Protein AF-Q0JHA9-F1 (afdb_monomer_lite)

Secondary structure (DSSP, 8-state):
-HHHHHHHHHHHHHHHHHHHHHHHHHHHHHHHHHHHHHHT----S-S------HHHHHHHHHHHHHHHHHHHHHHHHHS-HHHHHHIIIIITTSHHHHTT----HHHHHHHHHHHHHHHHHHHHHHHHT-

InterPro domains:
  IPR021864 Domain of unknown function DUF3475 [PF11961] (60-116)
  IPR045021 Protein PSK SIMULATOR [PTHR31730] (7-123)

Radius of gyration: 25.04 Å; chains: 1; bounding box: 44×54×72 Å

Sequence (130 aa):
CLLAMLKQVSEVSSILGRASTVGLGKAVEVLDTLGSSMANLNINSGFGSGTTTKGNKISILAFEVANTIVKGCNLMRALSKESIKHLKEVVLHSEGVQNLISKDMDELLKIYAADKRLALISLLLQIINM

pLDDT: mean 74.48, std 18.64, range [43.62, 98.19]

Foldseek 3Di:
DVVVVVVVVVVVVVVVVVVVCVVVVVVVVVVCVVVVVVVVPPPPDDPDDDDDDPPVVVVVVVVVVVVVVVVVVVVVVVDDPVVVVCCVPPVCPDPVNVVVDDPDVVVVVVVVVVVVVVVVVVVVVVVVVD

Organism: Oryza sativa subsp. japonica (NCBI:txid39947)

Structure (mmCIF, N/CA/C/O backbone):
data_AF-Q0JHA9-F1
#
_entry.id   AF-Q0JHA9-F1
#
loop_
_atom_site.group_PDB
_atom_site.id
_atom_site.type_symbol
_atom_site.label_atom_id
_atom_site.label_alt_id
_atom_site.label_comp_id
_atom_site.label_asym_id
_atom_site.label_entity_id
_atom_site.label_seq_id
_atom_site.pdbx_PDB_ins_code
_atom_site.Cartn_x
_atom_site.Cartn_y
_atom_site.Cartn_z
_atom_site.occupancy
_atom_site.B_iso_or_equiv
_atom_site.auth_seq_id
_atom_site.auth_comp_id
_atom_site.auth_asym_id
_atom_site.auth_atom_id
_atom_site.pdbx_PDB_model_num
ATOM 1 N N . CYS A 1 1 ? -12.937 40.916 37.486 1.00 51.25 1 CYS A N 1
ATOM 2 C CA . CYS A 1 1 ? -13.186 39.722 36.648 1.00 51.25 1 CYS A CA 1
ATOM 3 C C . CYS A 1 1 ? -12.679 39.915 35.212 1.00 51.25 1 CYS A C 1
ATOM 5 O O . CYS A 1 1 ? -11.759 39.214 34.819 1.00 51.25 1 CYS A O 1
ATOM 7 N N . LEU A 1 2 ? -13.164 40.921 34.468 1.00 47.00 2 LEU A N 1
ATOM 8 C CA . LEU A 1 2 ? -12.776 41.164 33.063 1.00 47.00 2 LEU A CA 1
ATOM 9 C C . LEU A 1 2 ? -11.266 41.432 32.847 1.00 47.00 2 LEU A C 1
ATOM 11 O O . LEU A 1 2 ? -10.662 40.890 31.929 1.00 47.00 2 LEU A O 1
ATOM 15 N N . LEU A 1 3 ? -10.630 42.193 33.746 1.00 57.94 3 LEU A N 1
ATOM 16 C CA . LEU A 1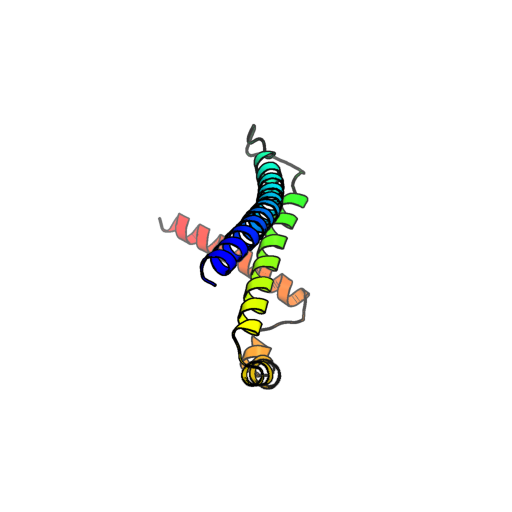 3 ? -9.185 42.481 33.697 1.00 57.94 3 LEU A CA 1
ATOM 17 C C . LEU A 1 3 ? -8.293 41.242 33.911 1.00 57.94 3 LEU A C 1
ATOM 19 O O . LE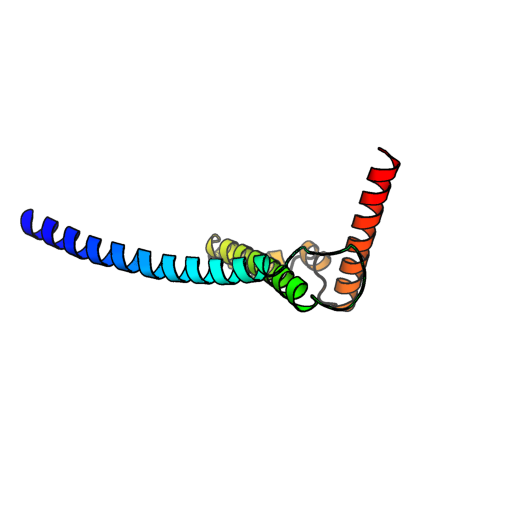U A 1 3 ? -7.202 41.173 33.352 1.00 57.94 3 LEU A O 1
ATOM 23 N N . ALA A 1 4 ? -8.754 40.250 34.680 1.00 57.19 4 ALA A N 1
ATOM 24 C CA . ALA A 1 4 ? -8.012 39.004 34.893 1.00 57.19 4 ALA A CA 1
ATOM 25 C C . ALA A 1 4 ? -8.056 38.102 33.645 1.00 57.19 4 ALA A C 1
ATOM 27 O O . ALA A 1 4 ? -7.050 37.494 33.289 1.00 57.19 4 ALA A O 1
ATOM 28 N N . MET A 1 5 ? -9.190 38.098 32.938 1.00 52.53 5 MET A N 1
ATOM 29 C CA . MET A 1 5 ? -9.378 37.353 31.688 1.00 52.53 5 MET A CA 1
ATOM 30 C C . MET A 1 5 ? -8.528 37.928 30.547 1.00 52.53 5 MET A C 1
ATOM 32 O O . MET A 1 5 ? -7.899 37.178 29.809 1.00 52.53 5 MET A O 1
ATOM 36 N N . LEU A 1 6 ? -8.421 39.258 30.441 1.00 54.00 6 LEU A N 1
ATOM 37 C CA . LEU A 1 6 ? -7.570 39.906 29.433 1.00 54.00 6 LEU A CA 1
ATOM 38 C C . LEU A 1 6 ? -6.075 39.619 29.644 1.00 54.00 6 LEU A C 1
ATOM 40 O O . LEU A 1 6 ? -5.339 39.424 28.676 1.00 54.00 6 LEU A O 1
ATOM 44 N N . LYS A 1 7 ? -5.626 39.539 30.904 1.00 56.06 7 LYS A N 1
ATOM 45 C CA . LYS A 1 7 ? -4.234 39.202 31.234 1.00 56.06 7 LYS A CA 1
ATOM 46 C C . LYS A 1 7 ? -3.898 37.755 30.851 1.00 56.06 7 LYS A C 1
ATOM 48 O O . LYS A 1 7 ? -2.849 37.516 30.261 1.00 56.06 7 LYS A O 1
ATOM 53 N N . GLN A 1 8 ? -4.824 36.828 31.094 1.00 55.69 8 GLN A N 1
ATOM 54 C CA . GLN A 1 8 ? -4.675 35.416 30.738 1.00 55.69 8 GLN A CA 1
ATOM 55 C C . GLN A 1 8 ? -4.680 35.196 29.213 1.00 55.69 8 GLN A C 1
ATOM 57 O O . GLN A 1 8 ? -3.872 34.429 28.698 1.00 55.69 8 GLN A O 1
ATOM 62 N N . VAL A 1 9 ? -5.514 35.927 28.463 1.00 54.66 9 VAL A N 1
ATOM 63 C CA . VAL A 1 9 ? -5.550 35.859 26.988 1.00 54.66 9 VAL A CA 1
ATOM 64 C C . VAL A 1 9 ? -4.271 36.422 26.350 1.00 54.66 9 VAL A C 1
ATOM 66 O O . VAL A 1 9 ? -3.790 35.871 25.360 1.00 54.66 9 VAL A O 1
ATOM 69 N N . SER A 1 10 ? -3.677 37.473 26.926 1.00 57.50 10 SER A N 1
ATOM 70 C CA . SER A 1 10 ? -2.400 38.043 26.461 1.00 57.50 10 SER A CA 1
ATOM 71 C C . SER A 1 10 ? -1.223 37.074 26.660 1.00 57.50 10 SER A C 1
ATOM 73 O O . SER A 1 10 ? -0.414 36.862 25.755 1.00 57.50 10 SER A O 1
ATOM 75 N N . GLU A 1 11 ? -1.171 36.408 27.815 1.00 56.38 11 GLU A N 1
ATOM 76 C CA . GLU A 1 11 ? -0.125 35.436 28.151 1.00 56.38 11 GLU A CA 1
ATOM 77 C C . GLU A 1 11 ? -0.208 34.173 27.274 1.00 56.38 11 GLU A C 1
ATOM 79 O O . GLU A 1 11 ? 0.801 33.723 26.731 1.00 56.38 11 GLU A O 1
ATOM 84 N N . VAL A 1 12 ? -1.420 33.666 27.020 1.00 53.59 12 VAL A N 1
ATOM 85 C CA . VAL A 1 12 ? -1.650 32.515 26.127 1.00 53.59 12 VAL A CA 1
ATOM 86 C C . VAL A 1 12 ? -1.376 32.868 24.656 1.00 53.59 12 VAL A C 1
ATOM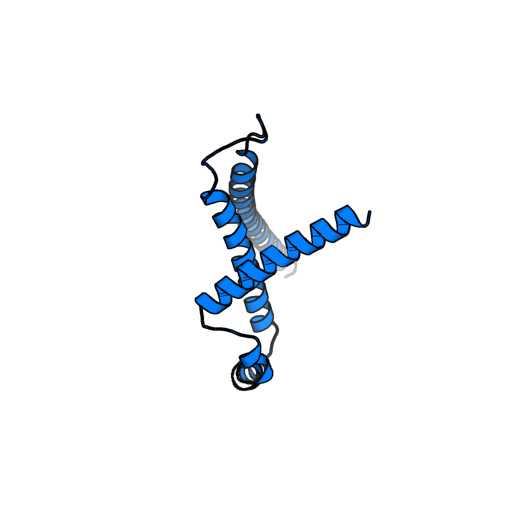 88 O O . VAL A 1 12 ? -0.823 32.048 23.922 1.00 53.59 12 VAL A O 1
ATOM 91 N N . SER A 1 13 ? -1.665 34.102 24.227 1.00 52.34 13 SER A N 1
ATOM 92 C CA . SER A 1 13 ? -1.344 34.582 22.870 1.00 52.34 13 SER A CA 1
ATOM 93 C C . SER A 1 13 ? 0.169 34.709 22.636 1.00 52.34 13 SER A C 1
ATOM 95 O O . SER A 1 13 ? 0.655 34.386 21.553 1.00 52.34 13 SER A O 1
ATOM 97 N N . SER A 1 14 ? 0.933 35.108 23.659 1.00 54.34 14 SER A N 1
ATOM 98 C CA . SER A 1 14 ? 2.404 35.159 23.613 1.00 54.34 14 SER A CA 1
ATOM 99 C C . SER A 1 14 ? 3.030 33.765 23.459 1.00 54.34 14 SER A C 1
ATOM 101 O O . SER A 1 14 ? 3.962 33.574 22.673 1.00 54.34 14 SER A O 1
ATOM 103 N N . ILE A 1 15 ? 2.485 32.761 24.155 1.00 54.06 15 ILE A N 1
ATOM 104 C CA . ILE A 1 15 ? 2.972 31.374 24.094 1.00 54.06 15 ILE A CA 1
ATOM 105 C C . ILE A 1 15 ? 2.611 30.723 22.747 1.00 54.06 15 ILE A C 1
ATOM 107 O O . ILE A 1 15 ? 3.452 30.056 22.139 1.00 54.06 15 ILE A O 1
ATOM 111 N N . LEU A 1 16 ? 1.405 30.976 22.225 1.00 51.34 16 LEU A N 1
ATOM 112 C CA . LEU A 1 16 ? 0.955 30.447 20.932 1.00 51.34 16 LEU A CA 1
ATOM 113 C C . LEU A 1 16 ? 1.709 31.071 19.741 1.00 51.34 16 LEU A C 1
ATOM 115 O O . LEU A 1 16 ? 2.045 30.372 18.779 1.00 51.34 16 LEU A O 1
ATOM 119 N N . GLY A 1 17 ? 2.046 32.363 19.832 1.00 51.38 17 GLY A N 1
ATOM 120 C CA . GLY A 1 17 ? 2.874 33.060 18.845 1.00 51.38 17 GLY A CA 1
ATOM 121 C C . GLY A 1 17 ? 4.317 32.550 18.792 1.00 51.38 17 GLY A C 1
ATOM 122 O O . GLY A 1 17 ? 4.900 32.495 17.716 1.00 51.38 17 GLY A O 1
ATOM 123 N N . ARG A 1 18 ? 4.884 32.102 19.920 1.00 53.06 18 ARG A N 1
ATOM 124 C CA . ARG A 1 18 ? 6.247 31.536 19.977 1.00 53.06 18 ARG A CA 1
ATOM 125 C C . ARG A 1 18 ? 6.316 30.066 19.558 1.00 53.06 18 ARG A C 1
ATOM 127 O O . ARG A 1 18 ? 7.302 29.657 18.958 1.00 53.06 18 ARG A O 1
ATOM 134 N N . ALA A 1 19 ? 5.279 29.270 19.816 1.00 49.47 19 ALA A N 1
ATOM 135 C CA . ALA A 1 19 ? 5.241 27.874 19.368 1.00 49.47 19 ALA A CA 1
ATOM 136 C C . ALA A 1 19 ? 5.068 27.754 17.839 1.00 49.47 19 ALA A C 1
ATOM 138 O O . ALA A 1 19 ? 5.666 26.881 17.207 1.00 49.47 19 ALA A O 1
ATOM 139 N N . SER A 1 20 ? 4.299 28.669 17.236 1.00 50.62 20 SER A N 1
ATOM 140 C CA . SER A 1 20 ? 4.027 28.675 15.791 1.00 50.62 20 SER A CA 1
ATOM 141 C C . SER A 1 20 ? 5.242 29.100 14.954 1.00 50.62 20 SER A C 1
ATOM 143 O O . SER A 1 20 ? 5.444 28.574 13.862 1.00 50.62 20 SER A O 1
ATOM 145 N N . THR A 1 21 ? 6.093 29.998 15.467 1.00 53.22 21 THR A N 1
ATOM 146 C CA . THR A 1 21 ? 7.309 30.444 14.758 1.00 53.22 21 THR A CA 1
ATOM 147 C C . THR A 1 21 ? 8.412 29.395 14.784 1.00 53.22 21 THR A C 1
ATOM 149 O O . THR A 1 21 ? 9.112 29.227 13.791 1.00 53.22 21 THR A O 1
ATOM 152 N N . VAL A 1 22 ? 8.549 28.649 15.885 1.00 55.44 22 VAL A N 1
ATOM 153 C CA . VAL A 1 22 ? 9.564 27.593 16.009 1.00 55.44 22 VAL A CA 1
ATOM 154 C C . VAL A 1 22 ? 9.214 26.402 15.112 1.00 55.44 22 VAL A C 1
ATOM 156 O O . VAL A 1 22 ? 10.086 25.893 14.413 1.00 55.44 22 VAL A O 1
ATOM 159 N N . GLY A 1 23 ? 7.939 25.996 15.052 1.00 57.91 23 GLY A N 1
ATOM 160 C CA . GLY A 1 23 ? 7.484 24.921 14.159 1.00 57.91 23 GLY A CA 1
ATOM 161 C C . GLY A 1 23 ? 7.576 25.282 12.672 1.00 57.91 23 GLY A C 1
ATOM 162 O O . GLY A 1 23 ? 8.047 24.474 11.872 1.00 57.91 23 GLY A O 1
ATOM 163 N N . LEU A 1 24 ? 7.199 26.514 12.309 1.00 57.66 24 LEU A N 1
ATOM 164 C CA . LEU A 1 24 ? 7.360 27.023 10.946 1.00 57.66 24 LEU A CA 1
ATOM 165 C C . LEU A 1 24 ? 8.841 27.172 10.583 1.00 57.66 24 LEU A C 1
ATOM 167 O O . LEU A 1 24 ? 9.223 26.790 9.488 1.00 57.66 24 LEU A O 1
ATOM 171 N N . GLY A 1 25 ? 9.686 27.644 11.504 1.00 58.56 25 GLY A N 1
ATOM 172 C CA . GLY A 1 25 ? 11.130 27.768 11.299 1.00 58.56 25 GLY A CA 1
ATOM 173 C C . GLY A 1 25 ? 11.803 26.428 11.007 1.00 58.56 25 GLY A C 1
ATOM 174 O O . GLY A 1 25 ? 12.573 26.337 10.059 1.00 58.56 25 GLY A O 1
ATOM 175 N N . LYS A 1 26 ? 11.447 25.358 11.735 1.00 66.00 26 LYS A N 1
ATOM 176 C CA . LYS A 1 26 ? 11.936 24.000 11.434 1.00 66.00 26 LYS A CA 1
ATOM 177 C C . LYS A 1 26 ? 11.407 23.473 10.097 1.00 66.00 26 LYS A C 1
ATOM 179 O O . LYS A 1 26 ? 12.142 22.795 9.389 1.00 66.00 26 LYS A O 1
ATOM 184 N N . ALA A 1 27 ? 10.160 23.774 9.732 1.00 63.34 27 ALA A N 1
ATOM 185 C CA . ALA A 1 27 ? 9.596 23.364 8.444 1.00 63.34 27 ALA A CA 1
ATOM 186 C C . ALA A 1 27 ? 10.212 24.129 7.259 1.00 63.34 27 ALA A C 1
ATOM 188 O O . ALA A 1 27 ? 10.485 23.528 6.224 1.00 63.34 27 ALA A O 1
ATOM 189 N N . VAL A 1 28 ? 10.471 25.428 7.426 1.00 65.81 28 VAL A N 1
ATOM 190 C CA . VAL A 1 28 ? 11.165 26.282 6.453 1.00 65.81 28 VAL A CA 1
ATOM 191 C C . VAL A 1 28 ? 12.623 25.853 6.314 1.00 65.81 28 VAL A C 1
ATOM 193 O O . VAL A 1 28 ? 13.091 25.727 5.197 1.00 65.81 28 VAL A O 1
ATOM 196 N N . GLU A 1 29 ? 13.312 25.519 7.406 1.00 68.00 29 GLU A N 1
ATOM 197 C CA . GLU A 1 29 ? 14.684 24.986 7.384 1.00 68.00 29 GLU A CA 1
ATOM 198 C C . GLU A 1 29 ? 14.762 23.642 6.638 1.00 68.00 29 GLU A C 1
ATOM 200 O O . GLU A 1 29 ? 15.665 23.418 5.831 1.00 68.00 29 GLU A O 1
ATOM 205 N N . VAL A 1 30 ? 13.787 22.751 6.853 1.00 70.19 30 VAL A N 1
ATOM 206 C CA . VAL A 1 30 ? 13.686 21.486 6.109 1.00 70.19 30 VAL A CA 1
ATOM 207 C C . VAL A 1 30 ? 13.369 21.741 4.632 1.00 70.19 30 VAL A C 1
ATOM 209 O O . VAL A 1 30 ? 13.955 21.085 3.771 1.00 70.19 30 VAL A O 1
ATOM 212 N N . LEU A 1 31 ? 12.494 22.702 4.320 1.00 74.19 31 LEU A N 1
ATOM 213 C CA . LEU A 1 31 ? 12.171 23.084 2.944 1.00 74.19 31 LEU A CA 1
ATOM 214 C C . LEU A 1 31 ? 13.365 23.728 2.231 1.00 74.19 31 LEU A C 1
ATOM 216 O O . LEU A 1 31 ? 13.624 23.374 1.089 1.00 74.19 31 LEU A O 1
ATOM 220 N N . ASP A 1 32 ? 14.121 24.598 2.895 1.00 67.69 32 ASP A N 1
ATOM 221 C CA . ASP A 1 32 ? 15.349 25.202 2.371 1.00 67.69 32 ASP A CA 1
ATOM 222 C C . ASP A 1 32 ? 16.433 24.145 2.162 1.00 67.69 32 ASP A C 1
ATOM 224 O O . ASP A 1 32 ? 17.132 24.162 1.151 1.00 67.69 32 ASP A O 1
ATOM 228 N N . THR A 1 33 ? 16.545 23.165 3.060 1.00 69.44 33 THR A N 1
ATOM 229 C CA . THR A 1 33 ? 17.469 22.028 2.901 1.00 69.44 33 THR A CA 1
ATOM 230 C C . THR A 1 33 ? 17.074 21.142 1.710 1.00 69.44 33 THR A C 1
ATOM 232 O O . THR A 1 33 ? 17.929 20.665 0.958 1.00 69.44 33 THR A O 1
ATOM 235 N N . LEU A 1 34 ? 15.771 20.949 1.486 1.00 66.50 34 LEU A N 1
ATOM 236 C CA . LEU A 1 34 ? 15.249 20.179 0.357 1.00 66.50 34 LEU A CA 1
ATOM 237 C C . LEU A 1 34 ? 15.354 20.957 -0.969 1.00 66.50 34 LEU A C 1
ATOM 239 O O . LEU A 1 34 ? 15.774 20.404 -1.984 1.00 66.50 34 LEU A O 1
ATOM 243 N N . GLY A 1 35 ? 15.046 22.254 -0.947 1.00 62.16 35 GLY A N 1
ATOM 244 C CA . GLY A 1 35 ? 15.136 23.174 -2.078 1.00 62.16 35 GLY A CA 1
ATOM 245 C C . GLY A 1 35 ? 16.578 23.426 -2.513 1.00 62.16 35 GLY A C 1
ATOM 246 O O . GLY A 1 35 ? 16.866 23.407 -3.705 1.00 62.16 35 GLY A O 1
ATOM 247 N N . SER A 1 36 ? 17.516 23.551 -1.572 1.00 58.94 36 SER A N 1
ATOM 248 C CA . SER A 1 36 ? 18.954 23.664 -1.863 1.00 58.94 36 SER A CA 1
ATOM 249 C C . SER A 1 36 ? 19.566 22.360 -2.387 1.00 58.94 36 SER A C 1
ATOM 251 O O . SER A 1 36 ? 20.458 22.411 -3.234 1.00 58.94 36 SER A O 1
ATOM 253 N N . SER A 1 37 ? 19.047 21.191 -1.990 1.00 57.19 37 SER A N 1
ATOM 254 C CA . SER A 1 37 ? 19.385 19.908 -2.634 1.00 57.19 37 SER A CA 1
ATOM 255 C C . SER A 1 37 ? 18.914 19.826 -4.091 1.00 57.19 37 SER A C 1
ATOM 257 O O . SER A 1 37 ? 19.533 19.127 -4.891 1.00 57.19 37 SER A O 1
ATOM 259 N N . MET A 1 38 ? 17.847 20.545 -4.460 1.00 56.09 38 MET A N 1
ATOM 260 C CA . MET A 1 38 ? 17.369 20.639 -5.846 1.00 56.09 38 MET A CA 1
ATOM 261 C C . MET A 1 38 ? 18.075 21.749 -6.640 1.00 56.09 38 MET A C 1
ATOM 263 O O . MET A 1 38 ? 18.332 21.575 -7.828 1.00 56.09 38 MET A O 1
ATOM 267 N N . ALA A 1 39 ? 18.422 22.866 -5.996 1.00 53.19 39 ALA A N 1
ATOM 268 C CA . ALA A 1 39 ? 19.117 23.995 -6.614 1.00 53.19 39 ALA A CA 1
ATOM 269 C C . ALA A 1 39 ? 20.619 23.734 -6.847 1.00 53.19 39 ALA A C 1
ATOM 271 O O . ALA A 1 39 ? 21.192 24.285 -7.782 1.00 53.19 39 ALA A O 1
ATOM 272 N N . ASN A 1 40 ? 21.251 22.832 -6.081 1.00 48.62 40 ASN A N 1
ATOM 273 C CA . ASN A 1 40 ? 22.617 22.336 -6.336 1.00 48.62 40 ASN A CA 1
ATOM 274 C C . ASN A 1 40 ? 22.719 21.366 -7.535 1.00 48.62 40 ASN A C 1
ATOM 276 O O . ASN A 1 40 ? 23.717 20.668 -7.713 1.00 48.62 40 ASN A O 1
ATOM 280 N N . LEU A 1 41 ? 21.701 21.344 -8.394 1.00 49.41 41 LEU A N 1
ATOM 281 C CA . LEU A 1 41 ? 21.786 20.880 -9.770 1.00 49.41 41 LEU A CA 1
ATOM 282 C C . LEU A 1 41 ? 22.191 22.074 -10.631 1.00 49.41 41 LEU A C 1
ATOM 284 O O . LEU A 1 41 ? 21.356 22.684 -11.289 1.00 49.41 41 LEU A O 1
ATOM 288 N N . ASN A 1 42 ? 23.468 22.451 -10.599 1.00 48.34 42 ASN A N 1
ATOM 289 C CA . ASN A 1 42 ? 23.981 23.457 -11.521 1.00 48.34 42 ASN A CA 1
ATOM 290 C C . ASN A 1 42 ? 23.810 22.944 -12.965 1.00 48.34 42 ASN A C 1
ATOM 292 O O . ASN A 1 42 ? 24.544 22.065 -13.421 1.00 48.34 42 ASN A O 1
ATOM 296 N N . ILE A 1 43 ? 22.804 23.491 -13.653 1.00 49.09 43 ILE A N 1
ATOM 297 C CA . ILE A 1 43 ? 22.418 23.273 -15.054 1.00 49.09 43 ILE A CA 1
ATOM 298 C C . ILE A 1 43 ? 23.453 23.960 -15.953 1.00 49.09 43 ILE A C 1
ATOM 300 O O . ILE A 1 43 ? 23.161 24.912 -16.665 1.00 49.09 43 ILE A O 1
ATOM 304 N N . ASN A 1 44 ? 24.707 23.517 -15.899 1.00 45.72 44 ASN A N 1
ATOM 305 C CA . ASN A 1 44 ? 25.759 24.109 -16.718 1.00 45.72 44 ASN A CA 1
ATOM 306 C C . ASN A 1 44 ? 26.655 23.041 -17.343 1.00 45.72 44 ASN A C 1
ATOM 308 O O . ASN A 1 44 ? 27.851 22.984 -17.078 1.00 45.72 44 ASN A O 1
ATOM 312 N N . SER A 1 45 ? 26.055 22.171 -18.161 1.00 44.91 45 SER A N 1
ATOM 313 C CA . SER A 1 45 ? 26.505 21.856 -19.531 1.00 44.91 45 SER A CA 1
ATOM 314 C C . SER A 1 45 ? 25.989 20.493 -20.011 1.00 44.91 45 SER A C 1
ATOM 316 O O . SER A 1 45 ? 26.288 19.457 -19.436 1.00 44.91 45 SER A O 1
ATOM 318 N N . GLY A 1 46 ? 25.255 20.522 -21.127 1.00 43.62 46 GLY A N 1
ATOM 319 C CA . GLY A 1 46 ? 25.244 19.441 -22.112 1.00 43.62 46 GLY A CA 1
ATOM 320 C C . GLY A 1 46 ? 24.361 18.229 -21.819 1.00 43.62 46 GLY A C 1
ATOM 321 O O . GLY A 1 46 ? 24.628 17.420 -20.939 1.00 43.62 46 GLY A O 1
ATOM 322 N N . PHE A 1 47 ? 23.360 18.030 -22.676 1.00 46.47 47 PHE A N 1
ATOM 323 C CA . PHE A 1 47 ? 22.796 16.713 -22.966 1.00 46.47 47 PHE A CA 1
ATOM 324 C C . PHE A 1 47 ? 23.934 15.739 -23.332 1.00 46.47 47 PHE A C 1
ATOM 326 O O . PHE A 1 47 ? 24.377 15.709 -24.477 1.00 46.47 47 PHE A O 1
ATOM 333 N N . GLY A 1 48 ? 24.447 14.965 -22.376 1.00 45.38 48 GLY A N 1
ATOM 334 C CA . GLY A 1 48 ? 25.507 14.008 -22.677 1.00 45.38 48 GLY A CA 1
ATOM 335 C C . GLY A 1 48 ? 26.165 13.360 -21.465 1.00 45.38 48 GLY A C 1
ATOM 336 O O . GLY A 1 48 ? 26.942 13.986 -20.764 1.00 45.38 48 GLY A O 1
ATOM 337 N N . SER A 1 49 ? 25.938 12.051 -21.347 1.00 45.28 49 SER A N 1
ATOM 338 C CA . SER A 1 49 ? 26.848 11.051 -20.774 1.00 45.28 49 SER A CA 1
ATOM 339 C C . SER A 1 49 ? 27.092 11.021 -19.255 1.00 45.28 49 SER A C 1
ATOM 341 O O . SER A 1 49 ? 27.794 11.836 -18.676 1.00 45.28 49 SER A O 1
ATOM 343 N N . GLY A 1 50 ? 26.633 9.918 -18.652 1.00 50.06 50 GLY A N 1
ATOM 344 C CA . GLY A 1 50 ? 27.511 9.115 -17.801 1.00 50.06 50 GLY A CA 1
ATOM 345 C C . GLY A 1 50 ? 27.622 9.495 -16.323 1.00 50.06 50 GLY A C 1
ATOM 346 O O . GLY A 1 50 ? 28.485 10.254 -15.911 1.00 50.06 50 GLY A O 1
ATOM 347 N N . THR A 1 51 ? 26.884 8.759 -15.489 1.00 50.25 51 THR A N 1
ATOM 348 C CA . THR A 1 51 ? 27.325 8.342 -14.139 1.00 50.25 51 THR A CA 1
ATOM 349 C C . THR A 1 51 ? 27.273 9.336 -12.967 1.00 50.25 51 THR A C 1
ATOM 351 O O . THR A 1 51 ? 28.106 9.253 -12.082 1.00 50.25 51 THR A O 1
ATOM 354 N N . THR A 1 52 ? 26.240 10.167 -12.816 1.00 52.47 52 THR A N 1
ATOM 355 C CA . THR A 1 52 ? 25.849 10.685 -11.478 1.00 52.47 52 THR A CA 1
ATOM 356 C C . THR A 1 52 ? 24.321 10.873 -11.394 1.00 52.47 52 THR A C 1
ATOM 358 O O . THR A 1 52 ? 23.664 10.978 -12.422 1.00 52.47 52 THR A O 1
ATOM 361 N N . THR A 1 53 ? 23.732 10.885 -10.186 1.00 50.34 53 THR A N 1
ATOM 362 C CA . THR A 1 53 ? 22.283 11.047 -9.839 1.00 50.34 53 THR A CA 1
ATOM 363 C C . THR A 1 53 ? 21.415 9.798 -9.580 1.00 50.34 53 THR A C 1
ATOM 365 O O . THR A 1 53 ? 20.187 9.891 -9.560 1.00 50.34 53 THR A O 1
ATOM 368 N N . LYS A 1 54 ? 21.991 8.634 -9.237 1.00 52.03 54 LYS A N 1
ATOM 369 C CA . LYS A 1 54 ? 21.184 7.540 -8.639 1.00 52.03 54 LYS A CA 1
ATOM 370 C C . LYS A 1 54 ? 20.467 8.006 -7.353 1.00 52.03 54 LYS A C 1
ATOM 372 O O . LYS A 1 54 ? 19.319 7.639 -7.137 1.00 52.03 54 LYS A O 1
ATOM 377 N N . GLY A 1 55 ? 21.104 8.873 -6.557 1.00 51.56 55 GLY A N 1
ATOM 378 C CA . GLY A 1 55 ? 20.549 9.415 -5.306 1.00 51.56 55 GLY A CA 1
ATOM 379 C C . GLY A 1 55 ? 19.312 10.307 -5.481 1.00 51.56 55 GLY A C 1
ATOM 380 O O . GLY A 1 55 ? 18.345 10.144 -4.747 1.00 51.56 55 GLY A O 1
ATOM 381 N N . ASN A 1 56 ? 19.286 11.179 -6.493 1.00 53.91 56 ASN A N 1
ATOM 382 C CA . ASN A 1 56 ? 18.195 12.154 -6.657 1.00 53.91 56 ASN A CA 1
ATOM 383 C C . ASN A 1 56 ? 16.903 11.523 -7.189 1.00 53.91 56 ASN A C 1
ATOM 385 O O . ASN A 1 56 ? 15.802 11.957 -6.867 1.00 53.91 56 ASN A O 1
ATOM 389 N N . LYS A 1 57 ? 17.015 10.453 -7.982 1.00 61.59 57 LYS A N 1
ATOM 390 C CA . LYS A 1 57 ? 15.842 9.665 -8.386 1.00 61.59 57 LYS A CA 1
ATOM 391 C C . LYS A 1 57 ? 15.252 8.902 -7.200 1.00 61.59 57 LYS A C 1
ATOM 393 O O . LYS A 1 57 ? 14.036 8.806 -7.090 1.00 61.59 57 LYS A O 1
ATOM 398 N N . ILE A 1 58 ? 16.101 8.401 -6.298 1.00 67.75 58 ILE A N 1
ATOM 399 C CA . ILE A 1 58 ? 15.661 7.718 -5.074 1.00 67.75 58 ILE A CA 1
ATOM 400 C C . ILE A 1 58 ? 14.940 8.700 -4.136 1.00 67.75 58 ILE A C 1
ATOM 402 O O . ILE A 1 58 ? 13.902 8.339 -3.589 1.00 67.75 58 ILE A O 1
ATOM 406 N N . SER A 1 59 ? 15.423 9.941 -3.992 1.00 68.50 59 SER A N 1
ATOM 407 C CA . SER A 1 59 ? 14.760 10.947 -3.147 1.00 68.50 59 SER A CA 1
ATOM 408 C C . SER A 1 59 ? 13.401 11.402 -3.696 1.00 68.50 59 SER A C 1
ATOM 410 O O . SER A 1 59 ? 12.458 11.541 -2.920 1.00 68.50 59 SER A O 1
ATOM 412 N N . ILE A 1 60 ? 13.254 11.559 -5.017 1.00 77.00 60 ILE A N 1
ATOM 413 C CA . ILE A 1 60 ? 11.958 11.892 -5.640 1.00 77.00 60 ILE A CA 1
ATOM 414 C C . ILE A 1 60 ? 10.948 10.746 -5.468 1.00 77.00 60 ILE A C 1
ATOM 416 O O . ILE A 1 60 ? 9.818 10.983 -5.046 1.00 77.00 60 ILE A O 1
ATOM 420 N N . LEU A 1 61 ? 11.353 9.497 -5.726 1.00 76.81 61 LEU A N 1
ATOM 421 C CA . LEU A 1 61 ? 10.478 8.330 -5.540 1.00 76.81 61 LEU A CA 1
ATOM 422 C C . LEU A 1 61 ? 10.063 8.152 -4.071 1.00 76.81 61 LEU A C 1
ATOM 424 O O . LEU A 1 61 ? 8.914 7.821 -3.785 1.00 76.81 61 LEU A O 1
ATOM 428 N N . ALA A 1 62 ? 10.966 8.428 -3.125 1.00 81.50 62 ALA A N 1
ATOM 429 C CA . ALA A 1 62 ? 10.645 8.394 -1.701 1.00 81.50 62 ALA A CA 1
ATOM 430 C C . ALA A 1 62 ? 9.547 9.405 -1.319 1.00 81.50 62 ALA A C 1
ATOM 432 O O . ALA A 1 62 ? 8.716 9.108 -0.459 1.00 81.50 62 ALA A O 1
ATOM 433 N N . PHE A 1 63 ? 9.491 10.568 -1.979 1.00 83.56 63 PHE A N 1
ATOM 434 C CA . PHE A 1 63 ? 8.440 11.563 -1.754 1.00 83.56 63 PHE A CA 1
ATOM 435 C C . PHE A 1 63 ? 7.066 11.082 -2.241 1.00 83.56 63 PHE A C 1
ATOM 437 O O . PHE A 1 63 ? 6.054 11.292 -1.574 1.00 83.56 63 PHE A O 1
ATOM 444 N N . GLU A 1 64 ? 7.012 10.384 -3.374 1.00 85.56 64 GLU A N 1
ATOM 445 C CA . GLU A 1 64 ? 5.765 9.813 -3.890 1.00 85.56 64 GLU A CA 1
ATOM 446 C C . GLU A 1 64 ? 5.223 8.695 -2.986 1.00 85.56 64 GLU A C 1
ATOM 448 O O . GLU A 1 64 ? 4.026 8.660 -2.671 1.00 85.56 64 GLU A O 1
ATOM 453 N N . VAL A 1 65 ? 6.118 7.838 -2.483 1.00 88.94 65 VAL A N 1
ATOM 454 C CA . VAL A 1 65 ? 5.773 6.829 -1.472 1.00 88.94 65 VAL A CA 1
ATOM 455 C C . VAL A 1 65 ? 5.253 7.507 -0.202 1.00 88.94 65 VAL A C 1
ATOM 457 O O . VAL A 1 65 ? 4.193 7.131 0.301 1.00 88.94 65 VAL A O 1
ATOM 460 N N . ALA A 1 66 ? 5.931 8.553 0.282 1.00 89.62 66 ALA A N 1
ATOM 461 C CA . ALA A 1 66 ? 5.489 9.313 1.450 1.00 89.62 66 ALA A CA 1
ATOM 462 C C . ALA A 1 66 ? 4.097 9.938 1.244 1.00 89.62 66 ALA A C 1
ATOM 464 O O . ALA A 1 66 ? 3.237 9.823 2.117 1.00 89.62 66 ALA A O 1
ATOM 465 N N . ASN A 1 67 ? 3.824 10.521 0.073 1.00 91.38 67 ASN A N 1
ATOM 466 C CA . ASN A 1 67 ? 2.510 11.082 -0.255 1.00 91.38 67 ASN A CA 1
ATOM 467 C C . ASN A 1 67 ? 1.407 10.020 -0.268 1.00 91.38 67 ASN A C 1
ATOM 469 O O . ASN A 1 67 ? 0.295 10.272 0.200 1.00 91.38 67 ASN A O 1
ATOM 473 N N . THR A 1 68 ? 1.705 8.823 -0.773 1.00 93.44 68 THR A N 1
ATOM 474 C CA . THR A 1 68 ? 0.762 7.697 -0.761 1.00 93.44 68 THR A CA 1
ATOM 475 C C . THR A 1 68 ? 0.472 7.231 0.667 1.00 93.44 68 THR A C 1
ATOM 477 O O . THR A 1 68 ? -0.692 7.037 1.022 1.00 93.44 68 THR A O 1
ATOM 480 N N . ILE A 1 69 ? 1.495 7.150 1.525 1.00 94.38 69 ILE A N 1
ATOM 481 C CA . ILE A 1 69 ? 1.330 6.845 2.955 1.00 94.38 69 ILE A CA 1
ATOM 482 C C . ILE A 1 69 ? 0.451 7.902 3.633 1.00 94.38 69 ILE A C 1
ATOM 484 O O . ILE A 1 69 ? -0.491 7.552 4.341 1.00 94.38 69 ILE A O 1
ATOM 488 N N . VAL A 1 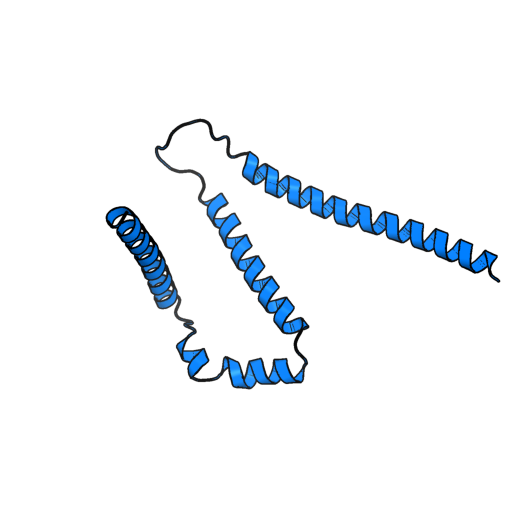70 ? 0.701 9.193 3.386 1.00 94.44 70 VAL A N 1
ATOM 489 C CA . VAL A 1 70 ? -0.101 10.292 3.950 1.00 94.44 70 VAL A CA 1
ATOM 490 C C . VAL A 1 70 ? -1.566 10.190 3.517 1.00 94.44 70 VAL A C 1
ATOM 492 O O . VAL A 1 70 ? -2.456 10.321 4.359 1.00 94.44 70 VAL A O 1
ATOM 495 N N . LYS A 1 71 ? -1.841 9.895 2.238 1.00 95.44 71 LYS A N 1
ATOM 496 C CA . LYS A 1 71 ? -3.211 9.661 1.747 1.00 95.44 71 LYS A CA 1
ATOM 497 C C . LYS A 1 71 ? -3.877 8.487 2.470 1.00 95.44 71 LYS A C 1
ATOM 499 O O . LYS A 1 71 ? -5.016 8.622 2.912 1.00 95.44 71 LYS A O 1
ATOM 504 N N . GLY A 1 72 ? -3.160 7.377 2.656 1.00 94.12 72 GLY A N 1
ATOM 505 C CA . GLY A 1 72 ? -3.644 6.224 3.419 1.00 94.12 72 GLY A CA 1
ATOM 506 C C . GLY A 1 72 ? -3.957 6.569 4.878 1.00 94.12 72 GLY A C 1
ATOM 507 O O . GLY A 1 72 ? -5.036 6.255 5.374 1.00 94.12 72 GLY A O 1
ATOM 508 N N . CYS A 1 73 ? -3.061 7.285 5.557 1.00 93.31 73 CYS A N 1
ATOM 509 C CA . CYS A 1 73 ? -3.264 7.740 6.932 1.00 93.31 73 CYS A CA 1
ATOM 510 C C . CYS A 1 73 ? -4.475 8.670 7.063 1.00 93.31 73 CYS A C 1
ATOM 512 O O . CYS A 1 73 ? -5.273 8.515 7.986 1.00 93.31 73 CYS A O 1
ATOM 514 N N . ASN A 1 74 ? -4.637 9.618 6.140 1.00 95.81 74 ASN A N 1
ATOM 515 C CA . ASN A 1 74 ? -5.772 10.537 6.146 1.00 95.81 74 ASN A CA 1
ATOM 516 C C . ASN A 1 74 ? -7.094 9.798 5.918 1.00 95.81 74 ASN A C 1
ATOM 518 O O . ASN A 1 74 ? -8.053 10.056 6.641 1.00 95.81 74 ASN A O 1
ATOM 522 N N . LEU A 1 75 ? -7.126 8.828 4.998 1.00 95.44 75 LEU A N 1
ATOM 523 C CA . LEU A 1 75 ? -8.282 7.950 4.812 1.00 95.44 75 LEU A CA 1
ATOM 524 C C . LEU A 1 75 ? -8.627 7.208 6.111 1.00 95.44 75 LEU A C 1
ATOM 526 O O . LEU A 1 75 ? -9.771 7.245 6.555 1.00 95.4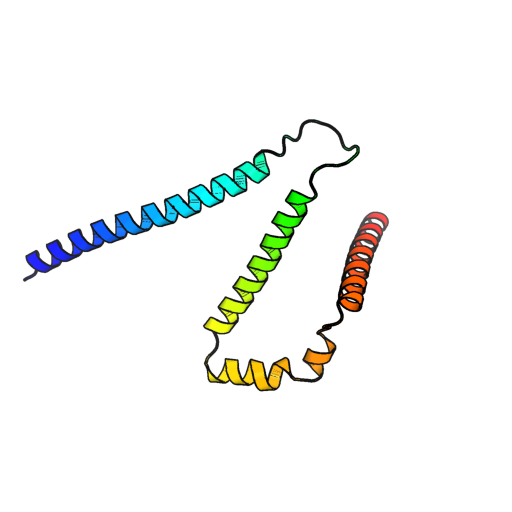4 75 LEU A O 1
ATOM 530 N N . MET A 1 76 ? -7.636 6.599 6.770 1.00 95.38 76 MET A N 1
ATOM 531 C CA . MET A 1 76 ? -7.856 5.871 8.027 1.00 95.38 76 MET A CA 1
ATOM 532 C C . MET A 1 76 ? -8.329 6.781 9.166 1.00 95.38 76 MET A C 1
ATOM 534 O O . MET A 1 76 ? -9.071 6.332 10.030 1.00 95.38 76 MET A O 1
ATOM 538 N N . ARG A 1 77 ? -7.925 8.055 9.181 1.00 94.88 77 ARG A N 1
ATOM 539 C CA . ARG A 1 77 ? -8.382 9.041 10.174 1.00 94.88 77 ARG A CA 1
ATOM 540 C C . ARG A 1 77 ? -9.787 9.573 9.897 1.00 94.88 77 ARG A C 1
ATOM 542 O O . ARG A 1 77 ? -10.461 9.970 10.841 1.00 94.88 77 ARG A O 1
ATOM 549 N N . ALA A 1 78 ? -10.199 9.624 8.632 1.00 97.00 78 ALA A N 1
ATOM 550 C CA . ALA A 1 78 ? -11.503 10.140 8.225 1.00 97.00 78 ALA A CA 1
ATOM 551 C C . ALA A 1 78 ? -12.642 9.127 8.435 1.00 97.00 78 ALA A C 1
ATOM 553 O O . ALA A 1 78 ? -13.798 9.521 8.576 1.00 97.00 78 ALA A O 1
ATOM 554 N N . LEU A 1 79 ? -12.330 7.829 8.449 1.00 97.31 79 LEU A N 1
ATOM 555 C CA . LEU A 1 79 ? -13.315 6.761 8.600 1.00 97.31 79 LEU A CA 1
ATOM 556 C C . LEU A 1 79 ? -13.640 6.463 10.071 1.00 97.31 79 LEU A C 1
ATOM 558 O O . LEU A 1 79 ? -12.796 6.565 10.961 1.00 97.31 79 LEU A O 1
ATOM 562 N N . SER A 1 80 ? -14.876 6.026 10.325 1.00 98.06 80 SER A N 1
ATOM 563 C CA . SER A 1 80 ? -15.273 5.513 11.638 1.00 98.06 80 SER A CA 1
ATOM 564 C C . SER A 1 80 ? -14.575 4.179 11.944 1.00 98.06 80 SER A C 1
ATOM 566 O O . SER A 1 80 ? -14.123 3.470 11.043 1.00 98.06 80 SER A O 1
ATOM 568 N N . LYS A 1 81 ? -14.531 3.781 13.223 1.00 97.56 81 LYS A N 1
ATOM 569 C CA . LYS A 1 81 ? -13.950 2.487 13.632 1.00 97.56 81 LYS A CA 1
ATOM 570 C C . LYS A 1 81 ? -14.631 1.296 12.948 1.00 97.56 81 LYS A C 1
ATOM 572 O O . LYS A 1 81 ? -13.953 0.346 12.567 1.00 97.56 81 LYS A O 1
ATOM 577 N N . GLU A 1 82 ? -15.949 1.359 12.775 1.00 98.12 82 GLU A N 1
ATOM 578 C CA . GLU A 1 82 ? -16.727 0.325 12.088 1.00 98.12 82 GLU A CA 1
ATOM 579 C C . GLU A 1 82 ? -16.394 0.275 10.595 1.00 98.12 82 GLU A C 1
ATOM 581 O O . GLU A 1 82 ? -16.120 -0.799 10.063 1.00 98.12 82 GLU A O 1
ATOM 586 N N . SER A 1 83 ? -16.308 1.430 9.930 1.00 97.94 83 SER A N 1
ATOM 587 C CA . SER A 1 83 ? -15.919 1.502 8.519 1.00 97.94 83 SER A CA 1
ATOM 588 C C . SER A 1 83 ? -14.487 1.018 8.290 1.00 97.94 83 SER A C 1
ATOM 590 O O . SER A 1 83 ? -14.234 0.332 7.307 1.00 97.94 83 SER A O 1
ATOM 592 N N . ILE A 1 84 ? -13.554 1.301 9.207 1.00 97.75 84 ILE A N 1
ATOM 593 C CA . ILE A 1 84 ? -12.189 0.750 9.157 1.00 97.75 84 ILE A CA 1
ATOM 594 C C . ILE A 1 84 ? -12.217 -0.773 9.307 1.00 97.75 84 ILE A C 1
ATOM 596 O O . ILE A 1 84 ? -11.497 -1.465 8.588 1.00 97.75 84 ILE A O 1
ATOM 600 N N . LYS A 1 85 ? -13.036 -1.305 10.223 1.00 98.00 85 LYS A N 1
ATOM 601 C CA . LYS A 1 85 ? -13.198 -2.751 10.401 1.00 98.00 85 LYS A CA 1
ATOM 602 C C . LYS A 1 85 ? -13.740 -3.397 9.125 1.00 98.00 85 LYS A C 1
ATOM 604 O O . LYS A 1 85 ? -13.134 -4.336 8.625 1.00 98.00 85 LYS A O 1
ATOM 609 N N . HIS A 1 86 ? -14.805 -2.842 8.550 1.00 98.19 86 HIS A N 1
ATOM 610 C CA . HIS A 1 86 ? -15.384 -3.329 7.299 1.00 98.19 86 HIS A CA 1
ATOM 611 C C . HIS A 1 86 ? -14.404 -3.230 6.120 1.00 98.19 86 HIS A C 1
ATOM 613 O O . HIS A 1 86 ? -14.254 -4.183 5.357 1.00 98.19 86 HIS A O 1
ATOM 619 N N . LEU A 1 87 ? -13.673 -2.117 5.999 1.00 97.12 87 LEU A N 1
ATOM 620 C CA . LEU A 1 87 ? -12.632 -1.947 4.986 1.00 97.12 87 LEU A CA 1
ATOM 621 C C . LEU A 1 87 ? -11.569 -3.047 5.105 1.00 97.12 87 LEU A C 1
ATOM 623 O O . LEU A 1 87 ? -11.226 -3.677 4.109 1.00 97.12 87 LEU A O 1
ATOM 627 N N . LYS A 1 88 ? -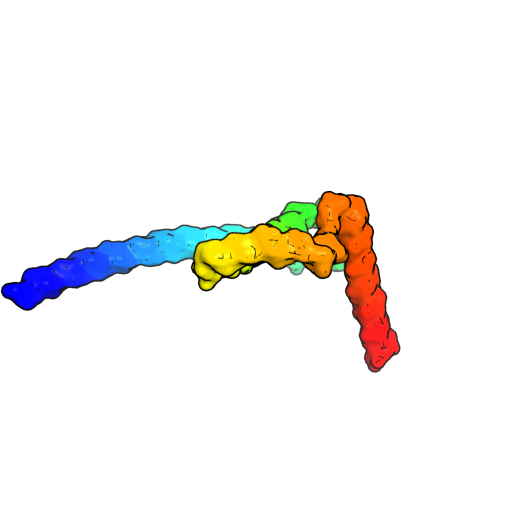11.078 -3.310 6.321 1.00 95.88 88 LYS A N 1
ATOM 628 C CA . LYS A 1 88 ? -10.034 -4.311 6.567 1.00 95.88 88 LYS A CA 1
ATOM 629 C C . LYS A 1 88 ? -10.518 -5.737 6.368 1.00 95.88 88 LYS A C 1
ATOM 631 O O . LYS A 1 88 ? -9.834 -6.503 5.709 1.00 95.88 88 LYS A O 1
ATOM 636 N N . GLU A 1 89 ? -11.651 -6.103 6.949 1.00 97.69 89 GLU A N 1
ATOM 637 C CA . GLU A 1 89 ? -12.094 -7.499 7.029 1.00 97.69 89 GLU A CA 1
ATOM 638 C C . GLU A 1 89 ? -12.904 -7.933 5.806 1.00 97.69 89 GLU A C 1
ATOM 640 O O . GLU A 1 89 ? -12.880 -9.107 5.460 1.00 97.69 89 GLU A O 1
ATOM 645 N N . VAL A 1 90 ? -13.578 -7.002 5.123 1.00 97.81 90 VAL A N 1
ATOM 646 C CA . VAL A 1 90 ? -14.469 -7.324 3.999 1.00 97.81 90 VAL A CA 1
ATOM 647 C C . VAL A 1 90 ? -13.915 -6.789 2.686 1.00 97.81 90 VAL A C 1
ATOM 649 O O . VAL A 1 90 ? -13.622 -7.566 1.783 1.00 97.81 90 VAL A O 1
ATOM 652 N N . VAL A 1 91 ? -13.727 -5.472 2.570 1.00 96.88 91 VAL A N 1
ATOM 653 C CA . VAL A 1 91 ? -13.382 -4.848 1.279 1.00 96.88 91 VAL A CA 1
ATOM 654 C C . VAL A 1 91 ? -12.008 -5.302 0.793 1.00 96.88 91 VAL A C 1
ATOM 656 O O . VAL A 1 91 ? -11.889 -5.776 -0.335 1.00 96.88 91 VAL A O 1
ATOM 659 N N . LEU A 1 92 ? -10.978 -5.217 1.643 1.00 94.94 92 LEU A N 1
ATOM 660 C CA . LEU A 1 92 ? -9.625 -5.634 1.268 1.00 94.94 92 LEU A CA 1
ATOM 661 C C . LEU A 1 92 ? -9.523 -7.137 0.986 1.00 94.94 92 LEU A C 1
ATOM 663 O O . LEU A 1 92 ? -8.646 -7.527 0.228 1.00 94.94 92 LEU A O 1
ATOM 667 N N . HIS A 1 93 ? -10.409 -7.964 1.545 1.00 95.88 93 HIS A N 1
ATOM 668 C CA . HIS A 1 93 ? -10.442 -9.414 1.310 1.00 95.88 93 HIS A CA 1
ATOM 669 C C . HIS A 1 93 ? -11.371 -9.824 0.160 1.00 95.88 93 HIS A C 1
ATOM 671 O O . HIS A 1 93 ? -11.461 -11.008 -0.153 1.00 95.88 93 HIS A O 1
ATOM 677 N N . SER A 1 94 ? -12.059 -8.873 -0.474 1.00 97.44 94 SER A N 1
ATOM 678 C CA . SER A 1 94 ? -12.927 -9.170 -1.611 1.00 97.44 94 SER A CA 1
ATOM 679 C C . SER A 1 94 ? -12.121 -9.658 -2.814 1.00 97.44 94 SER A C 1
ATOM 681 O O . SER A 1 94 ? -11.021 -9.170 -3.075 1.00 97.44 94 SER A O 1
ATOM 683 N N . GLU A 1 95 ? -12.696 -10.583 -3.583 1.00 96.69 95 GLU A N 1
ATOM 684 C CA . GLU A 1 95 ? -12.078 -11.134 -4.796 1.00 96.69 95 GLU A CA 1
ATOM 685 C C . GLU A 1 95 ? -11.663 -10.031 -5.778 1.00 96.69 95 GLU A C 1
ATOM 687 O O . GLU A 1 95 ? -10.543 -10.031 -6.281 1.00 96.69 95 GLU A O 1
ATOM 692 N N . GLY A 1 96 ? -12.533 -9.037 -5.985 1.00 96.06 96 GLY A N 1
ATOM 693 C CA . GLY A 1 96 ? -12.244 -7.906 -6.863 1.00 96.06 96 GLY A CA 1
ATOM 694 C C . GLY A 1 96 ? -10.991 -7.136 -6.445 1.00 96.06 96 GLY A C 1
ATOM 695 O O . GLY A 1 96 ? -10.174 -6.811 -7.296 1.00 96.06 96 GLY A O 1
ATOM 696 N N . VAL A 1 97 ? -10.796 -6.881 -5.146 1.00 95.94 97 VAL A N 1
ATOM 697 C CA . VAL A 1 97 ? -9.584 -6.203 -4.656 1.00 95.94 97 VAL A CA 1
ATOM 698 C C . VAL A 1 97 ? -8.373 -7.132 -4.695 1.00 95.94 97 VAL A C 1
ATOM 700 O O . VAL A 1 97 ? -7.296 -6.687 -5.079 1.00 95.94 97 VAL A O 1
ATOM 703 N N . GLN A 1 98 ? -8.534 -8.412 -4.346 1.00 94.69 98 GLN A N 1
ATOM 704 C CA . GLN A 1 98 ? -7.443 -9.391 -4.390 1.00 94.69 98 GLN A CA 1
ATOM 705 C C . GLN A 1 98 ? -6.892 -9.574 -5.812 1.00 94.69 98 GLN A C 1
ATOM 707 O O . GLN A 1 98 ? -5.682 -9.648 -5.978 1.00 94.69 98 GLN A O 1
ATOM 712 N N . ASN A 1 99 ? -7.746 -9.535 -6.837 1.00 92.75 99 ASN A N 1
ATOM 713 C CA . ASN A 1 99 ? -7.328 -9.612 -8.241 1.00 92.75 99 ASN A CA 1
ATOM 714 C C . ASN A 1 99 ? -6.619 -8.339 -8.748 1.00 92.75 99 ASN A C 1
ATOM 716 O O . ASN A 1 99 ? -6.013 -8.362 -9.815 1.00 92.75 99 ASN A O 1
ATOM 720 N N . LEU A 1 100 ? -6.700 -7.225 -8.010 1.00 91.88 100 LEU A N 1
ATOM 721 C CA . LEU A 1 100 ? -6.033 -5.960 -8.345 1.00 91.88 100 LEU A CA 1
ATOM 722 C C . LEU A 1 100 ? -4.699 -5.768 -7.618 1.00 91.88 100 LEU A C 1
ATOM 724 O O . LEU A 1 100 ? -3.955 -4.845 -7.950 1.00 91.88 100 LEU A O 1
ATOM 728 N N . ILE A 1 101 ? -4.400 -6.594 -6.614 1.00 90.69 101 ILE A N 1
ATOM 729 C CA . ILE A 1 101 ? -3.173 -6.486 -5.830 1.00 90.69 101 ILE A CA 1
ATOM 730 C C . ILE A 1 101 ? -2.304 -7.716 -6.067 1.00 90.69 101 ILE A C 1
ATOM 732 O O . ILE A 1 101 ? -2.725 -8.846 -5.847 1.00 90.69 101 ILE A O 1
ATOM 736 N N . SER A 1 102 ? -1.054 -7.498 -6.462 1.00 90.69 102 SER A N 1
ATOM 737 C CA . SER A 1 102 ? -0.053 -8.561 -6.460 1.00 90.69 102 SER A CA 1
ATOM 738 C C . SER A 1 102 ? 0.887 -8.394 -5.272 1.00 90.69 102 SER A C 1
ATOM 740 O O . SER A 1 102 ? 1.279 -7.281 -4.913 1.00 90.69 102 SER A O 1
ATOM 742 N N . LYS A 1 103 ? 1.233 -9.517 -4.640 1.00 89.38 103 LYS A N 1
ATOM 743 C CA . LYS A 1 103 ? 2.319 -9.605 -3.651 1.00 89.38 103 LYS A CA 1
ATOM 744 C C . LYS A 1 103 ? 3.610 -10.134 -4.277 1.00 89.38 103 LYS A C 1
ATOM 746 O O . LYS A 1 103 ? 4.639 -10.148 -3.607 1.00 89.38 103 LYS A O 1
ATOM 751 N N . ASP A 1 104 ? 3.548 -10.588 -5.527 1.00 93.06 104 ASP A N 1
ATOM 752 C CA . ASP A 1 104 ? 4.695 -11.084 -6.268 1.00 93.06 104 ASP A CA 1
ATOM 753 C C . ASP A 1 104 ? 5.483 -9.893 -6.825 1.00 93.06 104 ASP A C 1
ATOM 755 O O . ASP A 1 104 ? 5.042 -9.182 -7.728 1.00 93.06 104 ASP A O 1
ATOM 759 N N . MET A 1 105 ? 6.672 -9.665 -6.269 1.00 90.62 105 MET A N 1
ATOM 760 C CA . MET A 1 105 ? 7.546 -8.579 -6.706 1.00 90.62 105 MET A CA 1
ATOM 761 C C . MET A 1 105 ? 7.963 -8.717 -8.173 1.00 90.62 105 MET A C 1
ATOM 763 O O . MET A 1 105 ? 8.128 -7.696 -8.838 1.00 90.62 105 MET A O 1
ATOM 767 N N . ASP A 1 106 ? 8.097 -9.935 -8.702 1.00 93.12 106 ASP A N 1
ATOM 768 C CA . ASP A 1 106 ? 8.446 -10.145 -10.107 1.00 93.12 106 ASP A CA 1
ATOM 769 C C . ASP A 1 106 ? 7.286 -9.740 -11.021 1.00 93.12 106 ASP A C 1
ATOM 771 O O . ASP A 1 106 ? 7.498 -9.147 -12.081 1.00 93.12 106 ASP A O 1
ATOM 775 N N . GLU A 1 107 ? 6.049 -10.012 -10.607 1.00 92.00 107 GLU A N 1
ATOM 776 C CA . GLU A 1 107 ? 4.849 -9.537 -11.296 1.00 92.00 107 GLU A CA 1
ATOM 777 C C . GLU A 1 107 ? 4.729 -8.009 -11.232 1.00 92.00 107 GLU A C 1
ATOM 779 O O . GLU A 1 107 ? 4.527 -7.360 -12.261 1.00 92.00 107 GLU A O 1
ATOM 784 N N . LEU A 1 108 ? 4.953 -7.408 -10.061 1.00 91.00 108 LEU A N 1
ATOM 785 C CA . LEU A 1 108 ? 4.939 -5.953 -9.890 1.00 91.00 108 LEU A CA 1
ATOM 786 C C . LEU A 1 108 ? 6.002 -5.257 -10.755 1.00 91.00 108 LEU A C 1
ATOM 788 O O . LEU A 1 108 ? 5.723 -4.232 -11.382 1.00 91.00 108 LEU A O 1
ATOM 792 N N . LEU A 1 109 ? 7.211 -5.821 -10.846 1.00 86.88 109 LEU A N 1
ATOM 793 C CA . LEU A 1 109 ? 8.277 -5.306 -11.709 1.00 86.88 109 LEU A CA 1
ATOM 794 C C . LEU A 1 109 ? 7.926 -5.434 -13.197 1.00 86.88 109 LEU A C 1
ATOM 796 O O . LEU A 1 109 ? 8.226 -4.519 -13.970 1.00 86.88 109 LEU A O 1
ATOM 800 N N . LYS A 1 110 ? 7.261 -6.524 -13.606 1.00 91.56 110 LYS A N 1
ATOM 801 C CA . LYS A 1 110 ? 6.744 -6.682 -14.977 1.00 91.56 110 LYS A CA 1
ATOM 802 C C . LYS A 1 110 ? 5.690 -5.623 -15.297 1.00 91.56 110 LYS A C 1
ATOM 804 O O . LYS A 1 110 ? 5.778 -5.011 -16.360 1.00 91.56 110 LYS A O 1
ATOM 809 N N . ILE A 1 111 ? 4.749 -5.369 -14.385 1.00 88.69 111 ILE A N 1
ATOM 810 C CA . ILE A 1 111 ? 3.722 -4.326 -14.541 1.00 88.69 111 ILE A CA 1
ATOM 811 C C . ILE A 1 111 ? 4.380 -2.950 -14.670 1.00 88.69 111 ILE A C 1
ATOM 813 O O . ILE A 1 111 ? 4.084 -2.225 -15.614 1.00 88.69 111 ILE A O 1
ATOM 817 N N . TYR A 1 112 ? 5.333 -2.615 -13.796 1.00 84.62 112 TYR A N 1
ATOM 818 C CA . TYR A 1 112 ? 6.070 -1.349 -13.868 1.00 84.62 112 TYR A CA 1
ATOM 819 C C . TYR A 1 112 ? 6.815 -1.175 -15.201 1.00 84.62 112 TYR A C 1
ATOM 821 O O . TYR A 1 112 ? 6.777 -0.111 -15.823 1.00 84.62 112 TYR A O 1
ATOM 829 N N . ALA A 1 113 ? 7.497 -2.225 -15.669 1.00 85.94 113 ALA A N 1
ATOM 830 C CA . ALA A 1 113 ? 8.207 -2.187 -16.942 1.00 85.94 113 ALA A CA 1
ATOM 831 C C . ALA A 1 113 ? 7.244 -2.028 -18.132 1.00 85.94 113 ALA A C 1
ATOM 833 O O . ALA A 1 113 ? 7.540 -1.276 -19.066 1.00 85.94 113 ALA A O 1
ATOM 834 N N . ALA A 1 114 ? 6.096 -2.709 -18.090 1.00 88.31 114 ALA A N 1
ATOM 835 C CA . ALA A 1 114 ? 5.048 -2.593 -19.096 1.00 88.31 114 ALA A CA 1
ATOM 836 C C . ALA A 1 114 ? 4.438 -1.187 -19.112 1.00 88.31 114 ALA A C 1
ATOM 838 O O . ALA A 1 114 ? 4.356 -0.589 -20.181 1.00 88.31 114 ALA A O 1
ATOM 839 N N . ASP A 1 115 ? 4.101 -0.629 -17.950 1.00 84.88 115 ASP A N 1
ATOM 840 C CA . ASP A 1 115 ? 3.554 0.722 -17.802 1.00 84.88 115 ASP A CA 1
ATOM 841 C C . ASP A 1 115 ? 4.500 1.780 -18.385 1.00 84.88 115 ASP A C 1
ATOM 843 O O . ASP A 1 115 ? 4.125 2.564 -19.258 1.00 84.88 115 ASP A O 1
ATOM 847 N N . LYS A 1 116 ? 5.790 1.706 -18.034 1.00 83.81 116 LYS A N 1
ATOM 848 C CA . LYS A 1 116 ? 6.810 2.598 -18.593 1.00 83.81 116 LYS A CA 1
ATOM 849 C C . LYS A 1 116 ? 6.930 2.470 -20.112 1.00 83.81 116 LYS A C 1
ATOM 851 O O . LYS A 1 116 ? 7.100 3.471 -20.806 1.00 83.81 116 LYS A O 1
ATOM 856 N N . ARG A 1 117 ? 6.851 1.247 -20.647 1.00 77.81 117 ARG A N 1
ATOM 857 C CA . ARG A 1 117 ? 6.880 1.003 -22.096 1.00 77.81 117 ARG A CA 1
ATOM 858 C C . ARG A 1 117 ? 5.633 1.565 -22.782 1.00 77.81 117 ARG A C 1
ATOM 860 O O . ARG A 1 117 ? 5.767 2.175 -23.839 1.00 77.81 117 ARG A O 1
ATOM 867 N N . LEU A 1 118 ? 4.450 1.385 -22.201 1.00 79.69 118 LEU A N 1
ATOM 868 C CA . LEU A 1 118 ? 3.192 1.911 -22.732 1.00 79.69 118 LEU A CA 1
ATOM 869 C C . LEU A 1 118 ? 3.172 3.439 -22.724 1.00 79.69 118 LEU A C 1
ATOM 871 O O . LEU A 1 118 ? 2.779 4.034 -23.724 1.00 79.69 118 LEU A O 1
ATOM 875 N N . ALA A 1 119 ? 3.669 4.077 -21.663 1.00 76.06 119 ALA A N 1
ATOM 876 C CA . ALA A 1 119 ? 3.803 5.530 -21.595 1.00 76.06 119 ALA A CA 1
ATOM 877 C C . ALA A 1 119 ? 4.686 6.078 -22.733 1.00 76.06 119 ALA A C 1
ATOM 879 O O . ALA A 1 119 ? 4.332 7.063 -23.380 1.00 76.06 119 ALA A O 1
ATOM 880 N N . LEU A 1 120 ? 5.800 5.402 -23.034 1.00 77.94 120 LEU A N 1
ATOM 881 C CA . LEU A 1 120 ? 6.685 5.771 -24.144 1.00 77.94 120 LEU A CA 1
ATOM 882 C C . LEU A 1 120 ? 6.032 5.547 -25.516 1.00 77.94 120 LEU A C 1
ATOM 884 O O . LEU A 1 120 ? 6.154 6.396 -26.395 1.00 77.94 120 LEU A O 1
ATOM 888 N N . ILE A 1 121 ? 5.325 4.428 -25.700 1.00 82.56 121 ILE A N 1
ATOM 889 C CA . ILE A 1 121 ? 4.597 4.128 -26.945 1.00 82.56 121 ILE A CA 1
ATOM 890 C C . ILE A 1 121 ? 3.477 5.149 -27.178 1.00 82.56 121 ILE A C 1
ATOM 892 O O . ILE A 1 121 ? 3.321 5.632 -28.295 1.00 82.56 121 ILE A O 1
ATOM 896 N N . SER A 1 122 ? 2.732 5.503 -26.130 1.00 84.69 122 SER A N 1
ATOM 897 C CA . SER A 1 122 ? 1.665 6.506 -26.177 1.00 84.69 122 SER A CA 1
ATOM 898 C C . SER A 1 122 ? 2.197 7.875 -26.605 1.00 84.69 122 SER A C 1
ATOM 900 O O . SER A 1 122 ? 1.658 8.490 -27.523 1.00 84.69 122 SER A O 1
ATOM 902 N N . LEU A 1 123 ? 3.315 8.314 -26.016 1.00 81.88 123 LEU A N 1
ATOM 903 C CA . LEU A 1 123 ? 3.968 9.568 -26.391 1.00 81.88 123 LEU A CA 1
ATOM 904 C C . LEU A 1 123 ? 4.450 9.555 -27.850 1.00 81.88 123 LEU A C 1
ATOM 906 O O . LEU A 1 123 ? 4.256 10.530 -28.569 1.00 81.88 123 LEU A O 1
ATOM 910 N N . LEU A 1 124 ? 5.045 8.451 -28.312 1.00 84.50 124 LEU A N 1
ATOM 911 C CA . LEU A 1 124 ? 5.460 8.305 -29.712 1.00 84.50 124 LEU A CA 1
ATOM 912 C C . LEU A 1 124 ? 4.266 8.383 -30.672 1.00 84.50 124 LEU A C 1
ATOM 914 O O . LEU A 1 124 ? 4.350 9.063 -31.689 1.00 84.50 124 LEU A O 1
ATOM 918 N N . LEU A 1 125 ? 3.147 7.739 -30.337 1.00 87.31 125 LEU A N 1
ATOM 919 C CA . LEU A 1 125 ? 1.901 7.821 -31.105 1.00 87.31 125 LEU A CA 1
ATOM 920 C C . LEU A 1 125 ? 1.337 9.246 -31.152 1.00 87.31 125 LEU A C 1
ATOM 922 O O . LEU A 1 125 ? 0.851 9.660 -32.200 1.00 87.31 125 LEU A O 1
ATOM 926 N N . GLN A 1 126 ? 1.416 10.000 -30.051 1.00 85.38 126 GLN A N 1
ATOM 927 C CA . GLN A 1 126 ? 1.026 11.413 -30.030 1.00 85.38 126 GLN A CA 1
ATOM 928 C C . GLN A 1 126 ? 1.932 12.274 -30.916 1.00 85.38 126 GLN A C 1
ATOM 930 O O . GLN A 1 126 ? 1.424 13.127 -31.628 1.00 85.38 126 GLN A O 1
ATOM 935 N N . ILE A 1 127 ? 3.246 12.033 -30.910 1.00 86.19 127 ILE A N 1
ATOM 936 C CA . ILE A 1 127 ? 4.203 12.773 -31.747 1.00 86.19 127 ILE A CA 1
ATOM 937 C C . ILE A 1 127 ? 4.015 12.453 -33.236 1.00 86.19 127 ILE A C 1
ATOM 939 O O . ILE A 1 127 ? 4.149 13.343 -34.062 1.00 86.19 127 ILE A O 1
ATOM 943 N N . ILE A 1 128 ? 3.719 11.198 -33.590 1.00 85.88 128 ILE A N 1
ATOM 944 C CA . ILE A 1 128 ? 3.519 10.780 -34.990 1.00 85.88 128 ILE A CA 1
ATOM 945 C C . ILE A 1 128 ? 2.182 11.292 -35.556 1.00 85.88 128 ILE A C 1
ATOM 947 O O . ILE A 1 128 ? 2.089 11.539 -36.754 1.00 85.88 128 ILE A O 1
ATOM 951 N N . ASN A 1 129 ? 1.151 11.426 -34.716 1.00 80.31 129 ASN A N 1
ATOM 952 C CA . ASN A 1 129 ? -0.187 11.882 -35.119 1.00 80.31 129 ASN A CA 1
ATOM 953 C C . ASN A 1 129 ? -0.408 13.400 -34.954 1.00 80.31 129 ASN A C 1
ATOM 955 O O . ASN A 1 129 ? -1.549 13.854 -35.069 1.00 80.31 129 ASN A O 1
ATOM 959 N N . MET A 1 130 ? 0.645 14.162 -34.653 1.00 66.88 130 MET A N 1
ATOM 960 C CA . MET A 1 130 ? 0.647 15.629 -34.608 1.00 66.88 130 MET A CA 1
ATOM 961 C C . MET A 1 130 ? 1.322 16.182 -35.861 1.00 66.88 130 MET A C 1
ATOM 963 O O . MET A 1 130 ? 0.781 17.162 -36.416 1.00 66.88 130 MET A O 1
#